Protein AF-A0A374AG15-F1 (afdb_monomer_lite)

Radius of gyration: 24.74 Å; chains: 1; bounding box: 44×33×75 Å

pLDDT: mean 86.71, std 10.74, range [46.72, 97.06]

Foldseek 3Di:
DDPVVCVVVVPPDPDDDDDDDPVR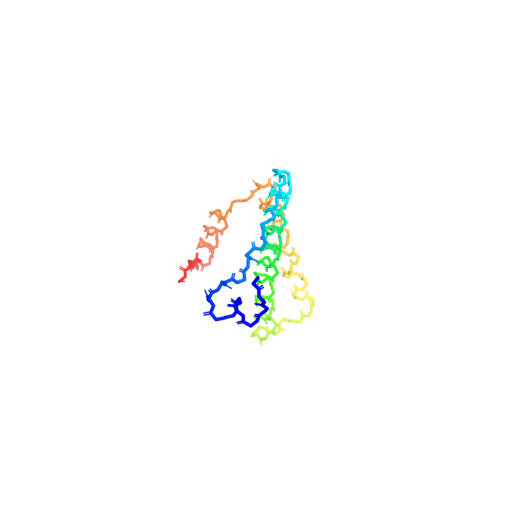VVVVVVVVVVVVVVVVVCCVLVVVLVCCCPVVVDDDVRSVVVSVVVVVVVVCVVVVVDDPVRVQVVCCVPPVDHDDDD

Sequence (102 aa):
MNRAERRKSGIKKKVPTYNMNTQQIKTLKEDVAKEAMERAFILMLGIPVMALHDQFGFGRKRIEKFADAVLELYDSFEKGYVSLEDLIQTIFEETGVKIEKK

Structure (mmCIF, N/CA/C/O backbone):
data_AF-A0A374AG15-F1
#
_entry.id   AF-A0A374AG15-F1
#
loop_
_atom_site.group_PDB
_atom_site.id
_atom_site.type_symbol
_atom_site.label_atom_id
_atom_site.label_alt_id
_atom_site.label_comp_id
_atom_site.label_asym_id
_atom_site.label_entity_id
_atom_site.label_seq_id
_atom_site.pdbx_PDB_ins_code
_atom_site.Cartn_x
_atom_site.Cartn_y
_atom_site.Cartn_z
_atom_site.occupancy
_atom_site.B_iso_or_equiv
_atom_site.auth_seq_id
_atom_site.auth_comp_id
_atom_site.auth_asym_id
_atom_site.auth_atom_id
_atom_site.pdbx_PDB_model_num
ATOM 1 N N . MET A 1 1 ? 19.461 -14.419 -54.930 1.00 56.28 1 MET A N 1
ATOM 2 C CA . MET A 1 1 ? 18.498 -15.356 -54.317 1.00 56.28 1 MET A CA 1
ATOM 3 C C . MET A 1 1 ? 17.138 -14.673 -54.205 1.00 56.28 1 MET A C 1
ATOM 5 O O . MET A 1 1 ? 17.026 -13.660 -53.518 1.00 56.28 1 MET A O 1
ATOM 9 N N . ASN A 1 2 ? 16.141 -15.169 -54.931 1.00 73.00 2 ASN A N 1
ATOM 10 C CA . ASN A 1 2 ? 14.804 -14.589 -55.051 1.00 73.00 2 ASN A CA 1
ATOM 11 C C . ASN A 1 2 ? 13.958 -14.844 -53.777 1.00 73.00 2 ASN A C 1
ATOM 13 O O . ASN A 1 2 ? 14.268 -15.732 -52.981 1.00 73.00 2 ASN A O 1
ATOM 17 N N . ARG A 1 3 ? 12.882 -14.076 -53.530 1.00 64.19 3 ARG A N 1
ATOM 18 C CA . ARG A 1 3 ? 12.088 -14.143 -52.270 1.00 64.19 3 ARG A CA 1
ATOM 19 C C . ARG A 1 3 ? 11.524 -15.544 -51.985 1.00 64.19 3 ARG A C 1
ATOM 21 O O . ARG A 1 3 ? 11.418 -15.936 -50.822 1.00 64.19 3 ARG A O 1
ATOM 28 N N . ALA A 1 4 ? 11.191 -16.287 -53.041 1.00 69.56 4 ALA A N 1
ATOM 29 C CA . ALA A 1 4 ? 10.735 -17.675 -52.974 1.00 69.56 4 ALA A CA 1
ATOM 30 C C . ALA A 1 4 ? 11.853 -18.641 -52.540 1.00 69.56 4 ALA A C 1
ATOM 32 O O . ALA A 1 4 ? 11.624 -19.506 -51.698 1.00 69.56 4 ALA A O 1
ATOM 33 N N . GLU A 1 5 ? 13.080 -18.437 -53.024 1.00 68.19 5 GLU A N 1
ATOM 34 C CA . GLU A 1 5 ? 14.258 -19.229 -52.646 1.00 68.19 5 GLU A CA 1
ATOM 35 C C . GLU A 1 5 ? 14.648 -18.981 -51.182 1.00 68.19 5 GLU A C 1
ATOM 37 O O . GLU A 1 5 ? 14.911 -19.926 -50.448 1.00 68.19 5 GLU A O 1
ATOM 42 N N . ARG A 1 6 ? 14.563 -17.730 -50.698 1.00 65.75 6 ARG A N 1
ATOM 43 C CA . ARG A 1 6 ? 14.830 -17.396 -49.282 1.00 65.75 6 ARG A CA 1
ATOM 44 C C . ARG A 1 6 ? 13.872 -18.079 -48.300 1.00 65.75 6 ARG A C 1
ATOM 46 O O . ARG A 1 6 ? 14.280 -18.397 -47.186 1.00 65.75 6 ARG A O 1
ATOM 53 N N . ARG A 1 7 ? 12.613 -18.298 -48.701 1.00 63.97 7 ARG A N 1
ATOM 54 C CA . ARG A 1 7 ? 11.622 -19.053 -47.911 1.00 63.97 7 ARG A CA 1
ATOM 55 C C . ARG A 1 7 ? 11.902 -20.559 -47.940 1.00 63.97 7 ARG A C 1
ATOM 57 O O . ARG A 1 7 ? 11.727 -21.209 -46.918 1.00 63.97 7 ARG A O 1
ATOM 64 N N . LYS A 1 8 ? 12.375 -21.090 -49.076 1.00 64.44 8 LYS A N 1
ATOM 65 C CA . LYS A 1 8 ? 12.731 -22.509 -49.257 1.00 64.44 8 LYS A CA 1
ATOM 66 C C . LYS A 1 8 ? 13.967 -22.914 -48.440 1.00 64.44 8 LYS A C 1
ATOM 68 O O . LYS A 1 8 ? 14.010 -24.021 -47.923 1.00 64.44 8 LYS A O 1
ATOM 73 N N . SER A 1 9 ? 14.923 -21.998 -48.260 1.00 63.41 9 SER A N 1
ATOM 74 C CA . SER A 1 9 ? 16.174 -22.229 -47.517 1.00 63.41 9 SER A CA 1
ATOM 75 C C . SER A 1 9 ? 16.068 -22.065 -45.991 1.00 63.41 9 SER A C 1
ATOM 77 O O . SER A 1 9 ? 17.092 -22.053 -45.313 1.00 63.41 9 SER A O 1
ATOM 79 N N . GLY A 1 10 ? 14.867 -21.872 -45.428 1.00 60.12 10 GLY A N 1
ATOM 80 C CA . GLY A 1 10 ? 14.675 -21.774 -43.972 1.00 60.12 10 GLY A CA 1
ATOM 81 C C . GLY A 1 10 ? 15.380 -20.587 -43.299 1.00 60.12 10 GLY A C 1
ATOM 82 O O . GLY A 1 10 ? 15.593 -20.612 -42.086 1.00 60.12 10 GLY A O 1
ATOM 83 N N . ILE A 1 11 ? 15.755 -19.546 -44.058 1.00 63.94 11 ILE A N 1
ATOM 84 C CA . ILE A 1 11 ? 16.477 -18.379 -43.534 1.00 63.94 11 ILE A CA 1
ATOM 85 C C . ILE A 1 11 ? 15.548 -17.637 -42.567 1.00 63.94 11 ILE A C 1
ATOM 87 O O . ILE A 1 11 ? 14.646 -16.900 -42.978 1.00 63.94 11 ILE A O 1
ATOM 91 N N . LYS A 1 12 ? 15.761 -17.859 -41.267 1.00 66.69 12 LYS A N 1
ATOM 92 C CA . LYS A 1 12 ? 15.049 -17.184 -40.177 1.00 66.69 12 LYS A CA 1
ATOM 93 C C . LYS A 1 12 ? 15.182 -15.664 -40.350 1.00 66.69 12 LYS A C 1
ATOM 95 O O . LYS A 1 12 ? 16.242 -15.171 -40.741 1.00 66.69 12 LYS A O 1
ATOM 100 N N . LYS A 1 13 ? 14.098 -14.916 -40.090 1.00 69.00 13 LYS A N 1
ATOM 101 C CA . LYS A 1 13 ? 14.104 -13.440 -40.121 1.00 69.00 13 LYS A CA 1
ATOM 102 C C . LYS A 1 13 ? 15.292 -12.933 -39.295 1.00 69.00 13 LYS A C 1
ATOM 104 O O . LYS A 1 13 ? 15.442 -13.329 -38.143 1.00 69.00 13 LYS A O 1
ATOM 109 N N . LYS A 1 14 ? 16.124 -12.073 -39.891 1.00 72.19 14 LYS A N 1
ATOM 110 C CA . LYS A 1 14 ? 17.262 -11.448 -39.206 1.00 72.19 14 LYS A CA 1
ATOM 111 C C . LYS A 1 14 ? 16.723 -10.680 -37.995 1.00 72.19 14 LYS A C 1
ATOM 113 O O . LYS A 1 14 ? 15.893 -9.791 -38.178 1.00 72.19 14 LYS A O 1
ATOM 118 N N . VAL A 1 15 ? 17.149 -11.053 -36.789 1.00 73.00 15 VAL A N 1
ATOM 119 C CA . VAL A 1 15 ? 16.798 -10.321 -35.565 1.00 73.00 15 VAL A CA 1
ATOM 120 C C . VAL A 1 15 ? 17.481 -8.952 -35.652 1.00 73.00 15 VAL A C 1
ATOM 122 O O . VAL A 1 15 ? 18.692 -8.918 -35.885 1.00 73.00 15 VAL A O 1
ATOM 125 N N . PRO A 1 16 ? 16.747 -7.831 -35.553 1.00 79.56 16 PRO A N 1
ATOM 126 C CA . PRO A 1 16 ? 17.365 -6.514 -35.536 1.00 79.56 16 PRO A CA 1
ATOM 127 C C . PRO A 1 16 ? 18.291 -6.395 -34.320 1.00 79.56 16 PRO A C 1
ATOM 129 O O . PRO A 1 16 ? 17.86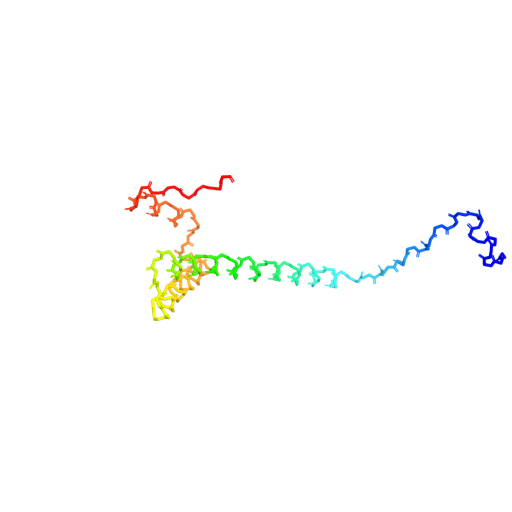9 -6.636 -33.191 1.00 79.56 16 PRO A O 1
ATOM 132 N N . THR A 1 17 ? 19.558 -6.059 -34.554 1.00 83.06 17 THR A N 1
ATOM 133 C CA . THR A 1 17 ? 20.518 -5.763 -33.485 1.00 83.06 17 THR A CA 1
ATOM 134 C C . THR A 1 17 ? 20.470 -4.267 -33.208 1.00 83.06 17 THR A C 1
ATOM 136 O O . THR A 1 17 ? 20.716 -3.471 -34.113 1.00 83.06 17 THR A O 1
ATOM 139 N N . TYR A 1 18 ? 20.143 -3.893 -31.973 1.00 82.00 18 TYR A N 1
ATOM 140 C CA . TYR A 1 18 ? 20.126 -2.503 -31.527 1.00 82.00 18 TYR A CA 1
ATOM 141 C C . TYR A 1 18 ? 21.371 -2.230 -30.686 1.00 82.00 18 TYR A C 1
ATOM 143 O O . TYR A 1 18 ? 21.654 -2.966 -29.743 1.00 82.00 18 TYR A O 1
ATOM 151 N N . ASN A 1 19 ? 22.104 -1.172 -31.027 1.00 86.62 19 ASN A N 1
ATOM 152 C CA . ASN A 1 19 ? 23.229 -0.694 -30.231 1.00 86.62 19 ASN A CA 1
ATOM 153 C C . ASN A 1 19 ? 22.710 0.390 -29.285 1.00 86.62 19 ASN A C 1
ATOM 155 O O . ASN A 1 19 ? 22.165 1.391 -29.747 1.00 86.62 19 ASN A O 1
ATOM 159 N N . MET A 1 20 ? 22.876 0.188 -27.981 1.00 84.81 20 MET A N 1
ATOM 160 C CA . MET A 1 20 ? 22.513 1.165 -26.952 1.00 84.81 20 MET A CA 1
ATOM 161 C C . MET A 1 20 ? 23.773 1.607 -26.217 1.00 84.81 20 MET A C 1
ATOM 163 O O . MET A 1 20 ? 24.672 0.798 -25.978 1.00 84.81 20 MET A O 1
ATOM 167 N N . ASN A 1 21 ? 23.847 2.888 -25.864 1.00 90.81 21 ASN A N 1
ATOM 168 C CA . ASN A 1 21 ? 24.922 3.379 -25.011 1.00 90.81 21 ASN A CA 1
ATOM 169 C C . ASN A 1 21 ? 24.657 2.991 -23.539 1.00 90.81 21 ASN A C 1
ATOM 171 O O . ASN A 1 21 ? 23.547 2.621 -23.152 1.00 90.81 21 ASN A O 1
ATOM 175 N N . THR A 1 22 ? 25.684 3.061 -22.693 1.00 89.62 22 THR A N 1
ATOM 176 C CA . THR A 1 22 ? 25.580 2.664 -21.278 1.00 89.62 22 THR A CA 1
ATOM 177 C C . THR A 1 22 ? 24.579 3.511 -20.489 1.00 89.62 22 THR A C 1
ATOM 179 O O . THR A 1 22 ? 23.909 2.984 -19.603 1.00 89.62 22 THR A O 1
ATOM 182 N N . GLN A 1 23 ? 24.431 4.795 -20.830 1.00 90.38 23 GLN A N 1
ATOM 183 C CA . GLN A 1 23 ? 23.455 5.692 -20.206 1.00 90.38 23 GLN A CA 1
ATOM 184 C C . GLN A 1 23 ? 22.016 5.254 -20.503 1.00 90.38 23 GLN A C 1
ATOM 186 O O . GLN A 1 23 ? 21.231 5.133 -19.575 1.00 90.38 23 GLN A O 1
ATOM 191 N N . GLN A 1 24 ? 21.701 4.917 -21.754 1.00 88.25 24 GLN A N 1
ATOM 192 C CA . GLN A 1 24 ? 20.394 4.414 -22.186 1.00 88.25 24 GLN A CA 1
ATOM 193 C C . GLN A 1 24 ? 20.039 3.092 -21.503 1.00 88.25 24 GLN A C 1
ATOM 195 O O . GLN A 1 24 ? 18.886 2.864 -21.157 1.00 88.25 24 GLN A O 1
ATOM 200 N N . ILE A 1 25 ? 21.025 2.215 -21.286 1.00 88.75 25 ILE A N 1
ATOM 201 C CA . ILE A 1 25 ? 20.813 0.968 -20.538 1.00 88.75 25 ILE A CA 1
ATOM 202 C C . ILE A 1 25 ? 20.492 1.271 -19.070 1.00 88.75 25 ILE A C 1
ATOM 204 O O . ILE A 1 25 ? 19.652 0.597 -18.477 1.00 88.75 25 ILE A O 1
ATOM 208 N N . LYS A 1 26 ? 21.161 2.263 -18.474 1.00 90.88 26 LYS A N 1
ATOM 209 C CA . LYS A 1 26 ? 20.928 2.661 -17.084 1.00 90.88 26 LYS A CA 1
ATOM 210 C C . LYS A 1 26 ? 19.548 3.298 -16.910 1.00 90.88 26 LYS A C 1
ATOM 212 O O . LYS A 1 26 ? 18.795 2.823 -16.069 1.00 90.88 26 LYS A O 1
ATOM 217 N N . THR A 1 27 ? 19.195 4.275 -17.745 1.00 90.81 27 THR A N 1
ATOM 218 C CA . THR A 1 27 ? 17.879 4.928 -17.695 1.00 90.81 27 THR A CA 1
ATOM 219 C C . THR A 1 27 ? 16.762 3.920 -17.923 1.00 90.81 27 THR A C 1
ATOM 221 O O . THR A 1 27 ? 15.823 3.877 -17.147 1.00 90.81 27 THR A O 1
ATOM 224 N N . LEU A 1 28 ? 16.912 3.010 -18.895 1.00 89.88 28 LEU A N 1
ATOM 225 C CA . LEU A 1 28 ? 15.923 1.959 -19.138 1.00 89.88 28 LEU A CA 1
ATOM 226 C C . LEU A 1 28 ? 15.691 1.081 -17.897 1.00 89.88 28 LEU A C 1
ATOM 228 O O . LEU A 1 28 ? 14.559 0.706 -17.610 1.00 89.88 28 LEU A O 1
ATOM 232 N N . LYS A 1 29 ? 16.752 0.736 -17.157 1.00 90.19 29 LYS A N 1
ATOM 233 C CA . LYS A 1 29 ? 16.627 -0.045 -15.918 1.00 90.19 29 LYS A CA 1
ATOM 234 C C . LYS A 1 29 ? 15.939 0.745 -14.809 1.00 90.19 29 LYS A C 1
ATOM 236 O O . LYS A 1 29 ? 15.108 0.177 -14.107 1.00 90.19 29 LYS A O 1
ATOM 241 N N . GLU A 1 30 ? 16.297 2.014 -14.650 1.00 91.19 30 GLU A N 1
ATOM 242 C CA . GLU A 1 30 ? 15.710 2.906 -13.645 1.00 91.19 30 GLU A CA 1
ATOM 243 C C . GLU A 1 30 ? 14.224 3.155 -13.924 1.00 91.19 30 GLU A C 1
ATOM 245 O O . GLU A 1 30 ? 13.411 3.021 -13.014 1.00 91.19 30 GLU A O 1
ATOM 250 N N . ASP A 1 31 ? 13.856 3.406 -15.180 1.00 89.38 31 ASP A N 1
ATOM 251 C CA . ASP A 1 31 ? 12.472 3.634 -15.603 1.00 89.38 31 ASP A CA 1
ATOM 252 C C . ASP A 1 31 ? 11.602 2.396 -15.359 1.00 89.38 31 ASP A C 1
ATOM 254 O O . ASP A 1 31 ? 10.534 2.493 -14.756 1.00 89.38 31 ASP A O 1
ATOM 258 N N . VAL A 1 32 ? 12.082 1.211 -15.759 1.00 89.88 32 VAL A N 1
ATOM 259 C CA . VAL A 1 32 ? 11.362 -0.053 -15.530 1.00 89.88 32 VAL A CA 1
ATOM 260 C C . VAL A 1 32 ? 11.211 -0.339 -14.037 1.00 89.88 32 VAL A C 1
ATOM 262 O O . VAL A 1 32 ? 10.146 -0.774 -13.598 1.00 89.88 32 VAL A O 1
ATOM 265 N N . ALA A 1 33 ? 12.258 -0.097 -13.242 1.00 89.62 33 ALA A N 1
ATOM 266 C CA . ALA A 1 33 ? 12.189 -0.270 -11.795 1.00 89.62 33 ALA A CA 1
ATOM 267 C C . ALA A 1 33 ? 11.178 0.698 -11.169 1.00 89.62 33 ALA A C 1
ATOM 269 O O . ALA A 1 33 ? 10.358 0.279 -10.355 1.00 89.62 33 ALA A O 1
ATOM 270 N N . LYS A 1 34 ? 11.190 1.968 -11.582 1.00 85.56 34 LYS A N 1
ATOM 271 C CA . LYS A 1 34 ? 10.265 2.990 -11.093 1.00 85.56 34 LYS A CA 1
ATOM 272 C C . LYS A 1 34 ? 8.814 2.655 -11.428 1.00 85.56 34 LYS A C 1
ATOM 274 O O . LYS A 1 34 ? 7.977 2.662 -10.533 1.00 85.56 34 LYS A O 1
ATOM 279 N N . GLU A 1 35 ? 8.528 2.273 -12.671 1.00 88.25 35 GLU A N 1
ATOM 280 C CA . GLU A 1 35 ? 7.182 1.870 -13.095 1.00 88.25 35 GLU A CA 1
ATOM 281 C C . GLU A 1 35 ? 6.687 0.638 -12.318 1.00 88.25 35 GLU A C 1
ATOM 283 O O . GLU A 1 35 ? 5.523 0.562 -11.917 1.00 88.25 35 GLU A O 1
ATOM 288 N N . ALA A 1 36 ? 7.571 -0.333 -12.066 1.00 90.12 36 ALA A N 1
ATOM 289 C CA . ALA A 1 36 ? 7.240 -1.505 -11.262 1.00 90.12 36 ALA A CA 1
ATOM 290 C C . ALA A 1 36 ? 6.948 -1.139 -9.797 1.00 90.12 36 ALA A C 1
ATOM 292 O O . ALA A 1 36 ? 5.983 -1.654 -9.230 1.00 90.12 36 ALA A O 1
ATOM 293 N N . MET A 1 37 ? 7.741 -0.242 -9.202 1.00 86.69 37 MET A N 1
ATOM 294 C CA . MET A 1 37 ? 7.529 0.245 -7.834 1.00 86.69 37 MET A CA 1
ATOM 295 C C . MET A 1 37 ? 6.219 1.024 -7.708 1.00 86.69 37 MET A C 1
ATOM 297 O O . MET A 1 37 ? 5.431 0.732 -6.812 1.00 86.69 37 MET A O 1
ATOM 301 N N . GLU A 1 38 ? 5.934 1.941 -8.636 1.00 85.50 38 GLU A N 1
ATOM 302 C CA . GLU A 1 38 ? 4.674 2.694 -8.666 1.00 85.50 38 GLU A CA 1
ATOM 303 C C . GLU A 1 38 ? 3.468 1.751 -8.757 1.00 85.50 38 GLU A C 1
ATOM 305 O O . GLU A 1 38 ? 2.522 1.863 -7.976 1.00 85.50 38 GLU A O 1
ATOM 310 N N . ARG A 1 39 ? 3.513 0.752 -9.650 1.00 88.44 39 ARG A N 1
ATOM 311 C CA . ARG A 1 39 ? 2.451 -0.262 -9.745 1.00 88.44 39 ARG A CA 1
ATOM 312 C C . ARG A 1 39 ? 2.295 -1.066 -8.459 1.00 88.44 39 ARG A C 1
ATOM 314 O O . ARG A 1 39 ? 1.166 -1.291 -8.028 1.00 88.44 39 ARG A O 1
ATOM 321 N N . ALA A 1 40 ? 3.397 -1.510 -7.858 1.00 90.00 40 ALA A N 1
ATOM 322 C CA . ALA A 1 40 ? 3.362 -2.267 -6.611 1.00 90.00 40 ALA A CA 1
ATOM 323 C C . ALA A 1 40 ? 2.746 -1.443 -5.471 1.00 90.00 40 ALA A C 1
ATOM 325 O O . ALA A 1 40 ? 1.908 -1.959 -4.734 1.00 90.00 40 ALA A O 1
ATOM 326 N N . PHE A 1 41 ? 3.095 -0.158 -5.380 1.00 86.75 41 PHE A N 1
ATOM 327 C CA . PHE A 1 41 ? 2.554 0.763 -4.387 1.00 86.75 41 PHE A CA 1
ATOM 328 C C . PHE A 1 41 ? 1.040 0.962 -4.552 1.00 86.75 41 PHE A C 1
ATOM 330 O O . PHE A 1 41 ? 0.278 0.797 -3.599 1.00 86.75 41 PHE A O 1
ATOM 337 N N . ILE A 1 42 ? 0.579 1.217 -5.783 1.00 88.75 42 ILE A N 1
ATOM 338 C CA . ILE A 1 42 ? -0.854 1.364 -6.081 1.00 88.75 42 ILE A CA 1
ATOM 339 C C . ILE A 1 42 ? -1.621 0.081 -5.744 1.00 88.75 42 ILE A C 1
ATOM 341 O O . ILE A 1 42 ? -2.719 0.156 -5.200 1.00 88.75 42 ILE A O 1
ATOM 345 N N . LEU A 1 43 ? -1.064 -1.100 -6.031 1.00 90.81 43 LEU A N 1
ATOM 346 C CA . LEU A 1 43 ? -1.700 -2.375 -5.686 1.00 90.81 43 LEU A CA 1
ATOM 347 C C . LEU A 1 43 ? -1.767 -2.595 -4.169 1.00 90.81 43 LEU A C 1
ATOM 349 O O . LEU A 1 43 ? -2.818 -2.991 -3.661 1.00 90.81 43 LEU A O 1
ATOM 353 N N . MET A 1 44 ? -0.677 -2.306 -3.452 1.00 89.00 44 MET A N 1
ATOM 354 C CA . MET A 1 44 ? -0.596 -2.419 -1.990 1.00 89.00 44 MET A CA 1
ATOM 355 C C . MET A 1 44 ? -1.597 -1.511 -1.276 1.00 89.00 44 MET A C 1
ATOM 357 O O . MET A 1 44 ? -2.092 -1.892 -0.222 1.00 89.00 44 MET A O 1
ATOM 361 N N . LEU A 1 45 ? -1.934 -0.350 -1.844 1.00 91.44 45 LEU A N 1
ATOM 362 C CA . LEU A 1 45 ? -2.901 0.579 -1.254 1.00 91.44 45 LEU A CA 1
ATOM 363 C C . LEU A 1 45 ? -4.330 0.335 -1.769 1.00 91.44 45 LEU A C 1
ATOM 365 O O . LEU A 1 45 ? -5.290 0.349 -1.001 1.00 91.44 45 LEU A O 1
ATOM 369 N N . GLY A 1 46 ? -4.482 0.037 -3.060 1.00 92.50 46 GLY A N 1
ATOM 370 C CA . GLY A 1 46 ? -5.775 -0.155 -3.715 1.00 92.50 46 GLY A CA 1
ATOM 371 C C . GLY A 1 46 ? -6.524 -1.406 -3.257 1.00 92.50 46 GLY A C 1
ATOM 372 O O . GLY A 1 46 ? -7.734 -1.340 -3.044 1.00 92.50 46 GLY A O 1
ATOM 373 N N . ILE A 1 47 ? -5.826 -2.534 -3.061 1.00 93.94 47 ILE A N 1
ATOM 374 C CA . ILE A 1 47 ? -6.466 -3.788 -2.627 1.00 93.94 47 ILE A CA 1
ATOM 375 C C . ILE A 1 47 ? -7.067 -3.642 -1.215 1.00 93.94 47 ILE A C 1
ATOM 377 O O . ILE A 1 47 ? -8.258 -3.928 -1.058 1.00 93.94 47 ILE A O 1
ATOM 381 N N . PRO A 1 48 ? -6.328 -3.156 -0.193 1.00 92.56 48 PRO A N 1
ATOM 382 C CA . PRO A 1 48 ? -6.903 -2.924 1.129 1.00 92.56 48 PRO A CA 1
ATOM 383 C C . PRO A 1 48 ? -8.004 -1.867 1.129 1.00 92.56 48 PRO A C 1
ATOM 385 O O . PRO A 1 48 ? -9.014 -2.072 1.792 1.00 92.56 48 PRO A O 1
ATOM 388 N N . VAL A 1 49 ? -7.869 -0.773 0.367 1.00 94.94 49 VAL A N 1
ATOM 389 C CA . VAL A 1 49 ? -8.931 0.245 0.260 1.00 94.94 49 VAL A CA 1
ATOM 390 C C . VAL A 1 49 ? -10.230 -0.361 -0.271 1.00 94.94 49 VAL A C 1
ATOM 392 O O . VAL A 1 49 ? -11.296 -0.099 0.290 1.00 94.94 49 VAL A O 1
ATOM 395 N N . MET A 1 50 ? -10.153 -1.209 -1.301 1.00 94.50 50 MET A N 1
ATOM 396 C CA . MET A 1 50 ? -11.330 -1.904 -1.823 1.00 94.50 50 MET A CA 1
ATOM 397 C C . MET A 1 50 ? -11.924 -2.859 -0.781 1.00 94.50 50 MET A C 1
ATOM 399 O O . MET A 1 50 ? -13.133 -2.866 -0.566 1.00 94.50 50 MET A O 1
ATOM 403 N N . ALA A 1 51 ? -11.081 -3.618 -0.073 1.00 96.25 51 ALA A N 1
ATOM 404 C CA . ALA A 1 51 ? -11.540 -4.499 0.998 1.00 96.25 51 ALA A CA 1
ATOM 405 C C . ALA A 1 51 ? -12.226 -3.719 2.137 1.00 96.25 51 ALA A C 1
ATOM 407 O O . ALA A 1 51 ? -13.280 -4.137 2.613 1.00 96.25 51 ALA A O 1
ATOM 408 N N . LEU A 1 52 ? -11.679 -2.567 2.541 1.00 96.25 52 LEU A N 1
ATOM 409 C CA . LEU A 1 5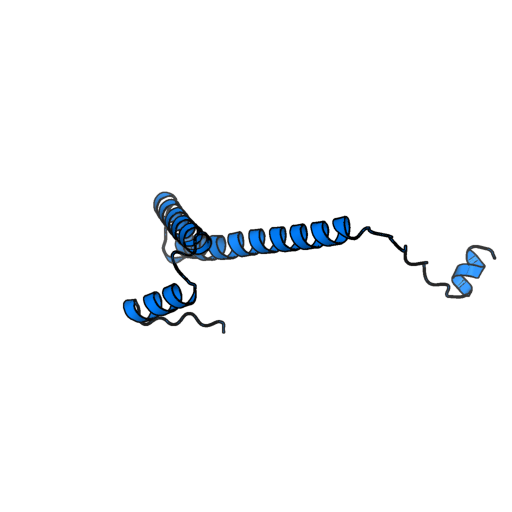2 ? -12.273 -1.670 3.539 1.00 96.25 52 LEU A CA 1
ATOM 410 C C . LEU A 1 52 ? -13.632 -1.125 3.085 1.00 96.25 52 LEU A C 1
ATOM 412 O O . LEU A 1 52 ? -14.566 -1.054 3.887 1.00 96.25 52 LEU A O 1
ATOM 416 N N . HIS A 1 53 ? -13.762 -0.763 1.810 1.00 96.06 53 HIS A N 1
ATOM 417 C CA . HIS A 1 53 ? -15.033 -0.324 1.245 1.00 96.06 53 HIS A CA 1
ATOM 418 C C . HIS A 1 53 ? -16.078 -1.450 1.270 1.00 96.06 53 HIS A C 1
ATOM 420 O O . HIS A 1 53 ? -17.149 -1.277 1.851 1.00 96.06 53 HIS A O 1
ATOM 426 N N . ASP A 1 54 ? -15.751 -2.609 0.698 1.00 96.19 54 ASP A N 1
ATOM 427 C CA . ASP A 1 54 ? -16.727 -3.671 0.436 1.00 96.19 54 ASP A CA 1
ATOM 428 C C . ASP A 1 54 ? -17.063 -4.506 1.673 1.00 96.19 54 ASP A C 1
ATOM 430 O O . ASP A 1 54 ? -18.226 -4.828 1.905 1.00 96.19 54 ASP A O 1
ATOM 434 N N . GLN A 1 55 ? -16.056 -4.867 2.473 1.00 96.06 55 GLN A N 1
ATOM 435 C CA . GLN A 1 55 ? -16.234 -5.766 3.621 1.00 96.06 55 GLN A CA 1
ATOM 436 C C . GLN A 1 55 ? -16.561 -5.007 4.906 1.00 96.06 55 GLN A C 1
ATOM 438 O O . GLN A 1 55 ? -17.278 -5.518 5.763 1.00 96.06 55 GLN A O 1
ATOM 443 N N . PHE A 1 56 ? -16.047 -3.783 5.047 1.00 94.25 56 PHE A N 1
ATOM 444 C CA . PHE A 1 56 ? -16.187 -2.994 6.274 1.00 94.25 56 PHE A CA 1
ATOM 445 C C . PHE A 1 56 ? -17.099 -1.769 6.102 1.00 94.25 56 PHE A C 1
ATOM 447 O O . PHE A 1 56 ? -17.353 -1.048 7.072 1.00 94.25 56 PHE A O 1
ATOM 454 N N . GLY A 1 57 ? -17.618 -1.525 4.892 1.00 95.25 57 GLY A N 1
ATOM 455 C CA . GLY A 1 57 ? -18.557 -0.438 4.608 1.00 95.25 57 GLY A CA 1
ATOM 456 C C . GLY A 1 57 ? -17.936 0.953 4.741 1.00 95.25 57 GLY A C 1
ATOM 457 O O . GLY A 1 57 ? -18.625 1.916 5.097 1.00 95.25 57 GLY A O 1
ATOM 458 N N . PHE A 1 58 ? -16.621 1.082 4.548 1.00 97.06 58 PHE A N 1
ATOM 459 C CA . PHE A 1 58 ? -15.950 2.369 4.693 1.00 97.06 58 PHE A CA 1
ATOM 460 C C . PHE A 1 58 ? -16.337 3.288 3.535 1.00 97.06 58 PHE A C 1
ATOM 462 O O . PHE A 1 58 ? -16.005 3.046 2.383 1.00 97.06 58 PHE A O 1
ATOM 469 N N . GLY A 1 59 ? -17.017 4.390 3.852 1.00 94.94 59 GLY A N 1
ATOM 470 C CA . GLY A 1 59 ? -17.269 5.458 2.889 1.00 94.94 59 GLY A CA 1
ATOM 471 C C . GLY A 1 59 ? -16.041 6.344 2.661 1.00 94.94 59 GLY A C 1
ATOM 472 O O . GLY A 1 59 ? -15.061 6.295 3.408 1.00 94.94 59 GLY A O 1
ATOM 473 N N . ARG A 1 60 ? -16.151 7.245 1.678 1.00 95.25 60 ARG A N 1
ATOM 474 C CA . ARG A 1 60 ? -15.094 8.169 1.229 1.00 95.25 60 ARG A CA 1
ATOM 475 C C . ARG A 1 60 ? -14.227 8.754 2.351 1.00 95.25 60 ARG A C 1
ATOM 477 O O . ARG A 1 60 ? -13.021 8.572 2.330 1.00 95.25 60 ARG A O 1
ATOM 484 N N . LYS A 1 61 ? -14.829 9.393 3.363 1.00 96.88 61 LYS A N 1
ATOM 485 C CA . LYS A 1 61 ? -14.077 10.056 4.449 1.00 96.88 61 LYS A CA 1
ATOM 486 C C . LYS A 1 61 ? -13.184 9.104 5.254 1.00 96.88 61 LYS A C 1
ATOM 488 O O . LYS A 1 61 ? -12.163 9.532 5.774 1.00 96.88 61 LYS A O 1
ATOM 493 N N . ARG A 1 62 ? -13.595 7.844 5.437 1.00 96.56 62 ARG A N 1
ATOM 494 C CA . ARG A 1 62 ? -12.792 6.854 6.178 1.00 96.56 62 ARG A CA 1
ATOM 495 C C . ARG A 1 62 ? -11.677 6.294 5.301 1.00 96.56 62 ARG A C 1
ATOM 497 O O . ARG A 1 62 ? -10.585 6.078 5.806 1.00 96.56 62 ARG A O 1
ATOM 504 N N . ILE A 1 63 ? -11.951 6.115 4.009 1.00 96.38 63 ILE A N 1
ATOM 505 C CA . ILE A 1 63 ? -10.949 5.713 3.017 1.00 96.38 63 ILE A CA 1
ATOM 506 C C . ILE A 1 63 ? -9.868 6.785 2.869 1.00 96.38 63 ILE A C 1
ATOM 508 O O . ILE A 1 63 ? -8.697 6.442 2.925 1.00 96.38 63 ILE A O 1
ATOM 512 N N . GLU A 1 64 ? -10.247 8.061 2.737 1.00 95.12 64 GLU A N 1
ATOM 513 C CA . GLU A 1 64 ? -9.297 9.183 2.650 1.00 95.12 64 GLU A CA 1
ATOM 514 C C . GLU A 1 64 ? -8.367 9.187 3.870 1.00 95.12 64 GLU A C 1
ATOM 516 O O . GLU A 1 64 ? -7.157 9.102 3.713 1.00 95.12 64 GLU A O 1
ATOM 521 N N . LYS A 1 65 ? -8.925 9.112 5.087 1.00 96.19 65 LYS A N 1
ATOM 522 C CA . LYS A 1 65 ? -8.119 9.024 6.317 1.00 96.19 65 LYS A CA 1
ATOM 523 C C . LYS A 1 65 ? -7.180 7.818 6.358 1.00 96.19 65 LYS A C 1
ATOM 525 O O . LYS A 1 65 ? -6.073 7.934 6.868 1.00 96.19 65 LYS A O 1
ATOM 530 N N . PHE A 1 66 ? -7.631 6.657 5.884 1.00 94.75 66 PHE A N 1
ATOM 531 C CA . PHE A 1 66 ? -6.790 5.464 5.826 1.00 94.75 66 PHE A CA 1
ATOM 532 C C . PHE A 1 66 ? -5.641 5.644 4.828 1.00 94.75 66 PHE A C 1
ATOM 534 O O . PHE A 1 66 ? -4.498 5.351 5.161 1.00 94.75 66 PHE A O 1
ATOM 541 N N . ALA A 1 67 ? -5.933 6.147 3.627 1.00 92.44 67 ALA A N 1
ATOM 542 C CA . ALA A 1 67 ? -4.928 6.389 2.599 1.00 92.44 67 ALA A CA 1
ATOM 543 C C . ALA A 1 67 ? -3.881 7.412 3.062 1.00 92.44 67 ALA A C 1
ATOM 545 O O . ALA A 1 67 ? -2.689 7.157 2.906 1.00 92.44 67 ALA A O 1
ATOM 546 N N . ASP A 1 68 ? -4.315 8.508 3.691 1.00 94.62 68 ASP A N 1
ATOM 547 C CA . ASP A 1 68 ? -3.421 9.530 4.244 1.00 94.62 68 ASP A CA 1
ATOM 548 C C . ASP A 1 68 ? -2.497 8.936 5.320 1.00 94.62 68 ASP A C 1
ATOM 550 O O . ASP A 1 68 ? -1.284 9.119 5.256 1.00 94.62 68 ASP A O 1
ATOM 554 N N . ALA A 1 69 ? -3.034 8.134 6.248 1.00 94.44 69 ALA A N 1
ATOM 555 C CA . ALA A 1 69 ? -2.232 7.484 7.288 1.00 94.44 69 ALA A CA 1
ATOM 556 C C . ALA A 1 69 ? -1.189 6.504 6.715 1.00 94.44 69 ALA A C 1
ATOM 558 O O . ALA A 1 69 ? -0.060 6.436 7.201 1.00 94.44 69 ALA A O 1
ATOM 559 N N . VAL A 1 70 ? -1.542 5.750 5.667 1.00 92.81 70 VAL A N 1
ATOM 560 C CA . VAL A 1 70 ? -0.591 4.861 4.978 1.00 92.81 70 VAL A CA 1
ATOM 561 C C . VAL A 1 70 ? 0.505 5.669 4.278 1.00 92.81 70 VAL A C 1
ATOM 563 O O . VAL A 1 70 ? 1.671 5.282 4.337 1.00 92.81 70 VAL A O 1
ATOM 566 N N . LEU A 1 71 ? 0.157 6.791 3.641 1.00 91.50 71 LEU A N 1
ATOM 567 C CA . LEU A 1 71 ? 1.120 7.670 2.971 1.00 91.50 71 LEU A CA 1
ATOM 568 C C . LEU A 1 71 ? 2.092 8.324 3.961 1.00 91.50 71 LEU A C 1
ATOM 570 O O . LEU A 1 71 ? 3.287 8.371 3.684 1.00 91.50 71 LEU A O 1
ATOM 574 N N . GLU A 1 72 ? 1.615 8.771 5.123 1.00 93.12 72 GLU A N 1
ATOM 575 C CA . GLU A 1 72 ? 2.466 9.327 6.187 1.00 93.12 72 GLU A CA 1
ATOM 576 C C . GLU A 1 72 ? 3.443 8.287 6.762 1.00 93.12 72 GLU A C 1
ATOM 578 O O . GLU A 1 72 ? 4.620 8.585 6.995 1.00 93.12 72 GLU A O 1
ATOM 583 N N . LEU A 1 73 ? 2.985 7.045 6.958 1.00 91.81 73 LEU A N 1
ATOM 584 C CA . LEU A 1 73 ? 3.854 5.942 7.381 1.00 91.81 73 LEU A CA 1
ATOM 585 C C . LEU A 1 73 ? 4.905 5.613 6.319 1.00 91.81 73 LEU A C 1
ATOM 587 O O . LEU A 1 73 ? 6.067 5.383 6.652 1.00 91.81 73 LEU A O 1
ATOM 591 N N . TYR A 1 74 ? 4.516 5.623 5.045 1.00 90.00 74 TYR A N 1
ATOM 592 C CA . TYR A 1 74 ? 5.438 5.381 3.942 1.00 90.00 74 TYR A CA 1
ATOM 593 C C . TYR A 1 74 ? 6.498 6.489 3.820 1.00 90.00 74 TYR A C 1
ATOM 595 O O . TYR A 1 74 ? 7.680 6.186 3.695 1.00 90.00 74 TYR A O 1
ATOM 603 N N . ASP A 1 75 ? 6.115 7.761 3.955 1.00 90.69 75 ASP A N 1
ATOM 604 C CA . ASP A 1 75 ? 7.055 8.892 4.003 1.00 90.69 75 ASP A CA 1
ATOM 605 C C . ASP A 1 75 ? 8.024 8.783 5.197 1.00 90.69 75 ASP A C 1
ATOM 607 O O . ASP A 1 75 ? 9.222 9.041 5.073 1.00 90.69 75 ASP A O 1
ATOM 611 N N . SER A 1 76 ? 7.541 8.313 6.351 1.00 91.50 76 SER A N 1
ATOM 612 C CA . SER A 1 76 ? 8.395 8.038 7.517 1.00 91.50 76 SER A CA 1
ATOM 613 C C . SER A 1 76 ? 9.391 6.903 7.257 1.00 91.50 76 SER A C 1
ATOM 615 O O . SER A 1 76 ? 10.542 6.985 7.694 1.00 91.50 76 SER A O 1
ATOM 617 N N . PHE A 1 77 ? 8.973 5.866 6.527 1.00 90.31 77 PHE A N 1
ATOM 618 C CA . PHE A 1 77 ? 9.849 4.783 6.084 1.00 90.31 77 PHE A CA 1
ATOM 619 C C . PHE A 1 77 ? 10.908 5.283 5.089 1.00 90.31 77 PHE A C 1
ATOM 621 O O . PHE A 1 77 ? 12.092 5.007 5.275 1.00 90.31 77 PHE A O 1
ATOM 628 N N . GLU A 1 78 ? 10.529 6.080 4.083 1.00 88.62 78 GLU A N 1
ATOM 629 C CA . GLU A 1 78 ? 11.478 6.660 3.116 1.00 88.62 78 GLU A CA 1
ATOM 630 C C . GLU A 1 78 ? 12.508 7.584 3.783 1.00 88.62 78 GLU A C 1
ATOM 632 O O . GLU A 1 78 ? 13.678 7.601 3.395 1.00 88.62 78 GLU A O 1
ATOM 637 N N . LYS A 1 79 ? 12.101 8.317 4.826 1.00 92.19 79 LYS A N 1
ATOM 638 C CA . LYS A 1 79 ? 12.995 9.144 5.653 1.00 92.19 79 LYS A CA 1
ATOM 639 C C . LYS A 1 79 ? 13.877 8.333 6.608 1.00 92.19 79 LYS A C 1
ATOM 641 O O . LYS A 1 79 ? 14.764 8.909 7.239 1.00 92.19 79 LYS A O 1
ATOM 646 N N . GLY A 1 80 ? 13.654 7.023 6.716 1.00 90.94 80 GLY A N 1
ATOM 647 C CA . GLY A 1 80 ? 14.399 6.122 7.593 1.00 90.94 80 GLY A CA 1
ATOM 648 C C . GLY A 1 80 ? 14.061 6.276 9.077 1.00 90.94 80 GLY A C 1
ATOM 649 O O . GLY A 1 80 ? 14.870 5.900 9.920 1.00 90.94 80 GLY A O 1
ATOM 650 N N . TYR A 1 81 ? 12.900 6.849 9.414 1.00 91.50 81 TYR A N 1
ATOM 651 C CA . TYR A 1 81 ? 12.443 6.968 10.805 1.00 91.50 81 TYR A CA 1
ATOM 652 C C . TYR A 1 81 ? 11.893 5.658 11.364 1.00 91.50 81 TYR A C 1
ATOM 654 O O . TYR A 1 81 ? 11.895 5.465 12.577 1.00 91.50 81 TYR A O 1
ATOM 662 N N . VAL A 1 82 ? 11.421 4.776 10.484 1.00 90.19 82 VAL A N 1
ATOM 663 C CA . VAL A 1 82 ? 10.906 3.445 10.814 1.00 90.19 82 VAL A CA 1
ATOM 664 C C . VAL A 1 82 ? 11.460 2.431 9.819 1.00 90.19 82 VAL A C 1
ATOM 666 O O . VAL A 1 82 ? 11.612 2.747 8.637 1.00 90.19 82 VAL A O 1
ATOM 669 N N . SER A 1 83 ? 11.760 1.218 10.281 1.00 91.06 83 SER A N 1
ATOM 670 C CA . SER A 1 83 ? 12.112 0.087 9.414 1.00 91.06 83 SER A CA 1
ATOM 671 C C . SER A 1 83 ? 10.918 -0.849 9.188 1.00 91.06 83 SER A C 1
ATOM 673 O O . SER A 1 83 ? 9.906 -0.779 9.888 1.00 91.06 83 SER A O 1
ATOM 675 N N . LEU A 1 84 ? 11.017 -1.740 8.195 1.00 88.19 84 LEU A N 1
ATOM 676 C CA . LEU A 1 84 ? 9.986 -2.761 7.970 1.00 88.19 84 LEU A CA 1
ATOM 677 C C . LEU A 1 84 ? 9.927 -3.751 9.135 1.00 88.19 84 LEU A C 1
ATOM 679 O O . LEU A 1 84 ? 8.840 -4.190 9.508 1.00 88.19 84 LEU A O 1
ATOM 683 N N . GLU A 1 85 ? 11.081 -4.089 9.709 1.00 89.81 85 GLU A N 1
ATOM 684 C CA . GLU A 1 85 ? 11.180 -4.950 10.880 1.00 89.81 85 GLU A CA 1
ATOM 685 C C . GLU A 1 85 ? 10.455 -4.335 12.079 1.00 89.81 85 GLU A C 1
ATOM 687 O O . GLU A 1 85 ? 9.665 -5.033 12.716 1.00 89.81 85 GLU A O 1
ATOM 692 N N . ASP A 1 86 ? 10.651 -3.035 12.328 1.00 90.75 86 ASP A N 1
ATOM 693 C CA . ASP A 1 86 ? 9.966 -2.321 13.411 1.00 90.75 86 ASP A CA 1
ATOM 694 C C . ASP A 1 86 ? 8.449 -2.393 13.227 1.00 90.75 86 ASP A C 1
ATOM 696 O O . ASP A 1 86 ? 7.730 -2.773 14.146 1.00 90.75 86 ASP A O 1
ATOM 700 N N . LEU A 1 87 ? 7.955 -2.111 12.016 1.00 90.31 87 LEU A N 1
ATOM 701 C CA . LEU A 1 87 ? 6.521 -2.147 11.717 1.00 90.31 87 LEU A CA 1
ATOM 702 C C . LEU A 1 87 ? 5.915 -3.538 11.947 1.00 90.31 87 LEU A C 1
ATOM 704 O O . LEU A 1 87 ? 4.856 -3.658 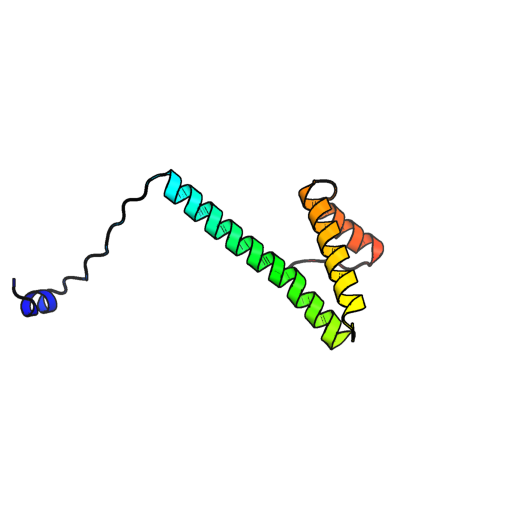12.563 1.00 90.31 87 LEU A O 1
ATOM 708 N N . ILE A 1 88 ? 6.572 -4.598 11.467 1.00 90.75 88 ILE A N 1
ATOM 709 C CA . ILE A 1 88 ? 6.090 -5.976 11.641 1.00 90.75 88 ILE A CA 1
ATOM 710 C C . ILE A 1 88 ? 6.096 -6.362 13.122 1.00 90.75 88 ILE A C 1
ATOM 712 O O . ILE A 1 88 ? 5.136 -6.975 13.598 1.00 90.75 88 ILE A O 1
ATOM 716 N N . GLN A 1 89 ? 7.153 -5.994 13.846 1.00 93.19 89 GLN A N 1
ATOM 717 C CA . GLN A 1 89 ? 7.283 -6.289 15.265 1.00 93.19 89 GLN A CA 1
ATOM 718 C C . GLN A 1 89 ? 6.212 -5.559 16.082 1.00 93.19 89 GLN A C 1
ATOM 720 O O . GLN A 1 89 ? 5.523 -6.203 16.868 1.00 93.19 89 GLN A O 1
ATOM 725 N N . THR A 1 90 ? 5.996 -4.261 15.844 1.00 93.00 90 THR A N 1
ATOM 726 C CA . THR A 1 90 ? 4.950 -3.481 16.523 1.00 93.00 90 THR A CA 1
ATOM 727 C C . THR A 1 90 ? 3.561 -4.056 16.256 1.00 93.00 90 THR A C 1
ATOM 729 O O . THR A 1 90 ? 2.791 -4.253 17.192 1.00 93.00 90 THR A O 1
ATOM 732 N N . ILE A 1 91 ? 3.243 -4.417 15.006 1.00 93.25 91 ILE A N 1
ATOM 733 C CA . ILE A 1 91 ? 1.956 -5.055 14.683 1.00 93.25 91 ILE A CA 1
ATOM 734 C C . ILE A 1 91 ? 1.788 -6.357 15.471 1.00 93.25 91 ILE A C 1
ATOM 736 O O . ILE A 1 91 ? 0.710 -6.611 16.017 1.00 93.25 91 ILE A O 1
ATOM 740 N N . PHE A 1 92 ? 2.834 -7.180 15.550 1.00 93.44 92 PHE A N 1
ATOM 741 C CA . PHE A 1 92 ? 2.780 -8.434 16.291 1.00 93.44 92 PHE A CA 1
ATOM 742 C C . PHE A 1 92 ? 2.606 -8.210 17.798 1.00 93.44 92 PHE A C 1
ATOM 744 O O . PHE A 1 92 ? 1.770 -8.869 18.412 1.00 93.44 92 PHE A O 1
ATOM 751 N N . GLU A 1 93 ? 3.350 -7.277 18.386 1.00 94.69 93 GLU A N 1
ATOM 752 C CA . GLU A 1 93 ? 3.270 -6.959 19.813 1.00 94.69 93 GLU A CA 1
ATOM 753 C C . GLU A 1 93 ? 1.907 -6.379 20.208 1.00 94.69 93 GLU A C 1
ATOM 755 O O . GLU A 1 93 ? 1.361 -6.752 21.246 1.00 94.69 93 GLU A O 1
ATOM 760 N N . GLU A 1 94 ? 1.325 -5.514 19.374 1.00 94.94 94 GLU A N 1
ATOM 761 C CA . GLU A 1 94 ? 0.067 -4.828 19.687 1.00 94.94 94 GLU A CA 1
ATOM 762 C C . GLU A 1 94 ? -1.181 -5.647 19.344 1.00 94.94 94 GLU A C 1
ATOM 764 O O . GLU A 1 94 ? 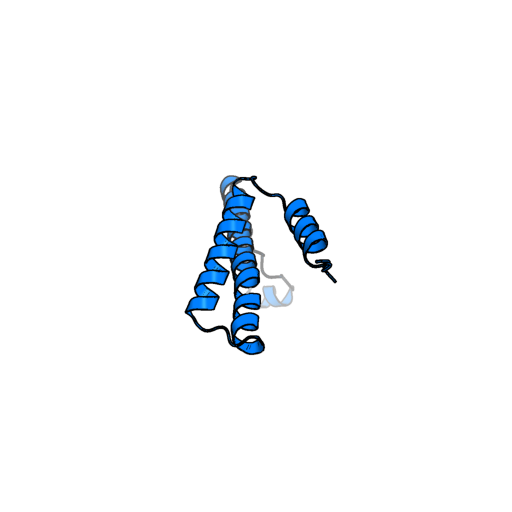-2.197 -5.556 20.036 1.00 94.94 94 GLU A O 1
ATOM 769 N N . THR A 1 95 ? -1.139 -6.444 18.274 1.00 93.44 95 THR A N 1
ATOM 770 C CA . THR A 1 95 ? -2.334 -7.137 17.754 1.00 93.44 95 THR A CA 1
ATOM 771 C C . THR A 1 95 ? -2.249 -8.659 17.837 1.00 93.44 95 THR A C 1
ATOM 773 O O . THR A 1 95 ? -3.259 -9.343 17.668 1.00 93.44 95 THR A O 1
ATOM 776 N N . GLY A 1 96 ? -1.054 -9.212 18.059 1.00 92.12 96 GLY A N 1
ATOM 777 C CA . GLY A 1 96 ? -0.784 -10.649 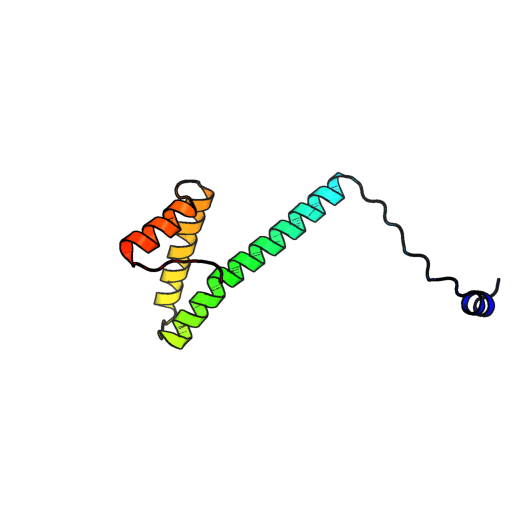17.977 1.00 92.12 96 GLY A CA 1
ATOM 778 C C . GLY A 1 96 ? -0.775 -11.211 16.550 1.00 92.12 96 GLY A C 1
ATOM 779 O O . GLY A 1 96 ? -0.559 -12.412 16.367 1.00 92.12 96 GLY A O 1
ATOM 780 N N . VAL A 1 97 ? -1.009 -10.385 15.524 1.00 90.81 97 VAL A N 1
ATOM 781 C CA . VAL A 1 97 ? -1.057 -10.815 14.121 1.00 90.81 97 VAL A CA 1
ATOM 782 C C . VAL A 1 97 ? 0.351 -10.862 13.534 1.00 90.81 97 VAL A C 1
ATOM 784 O O . VAL A 1 97 ? 1.110 -9.904 13.632 1.00 90.81 97 VAL A O 1
ATOM 787 N N . LYS A 1 98 ? 0.687 -11.971 12.866 1.00 87.38 98 LYS A N 1
ATOM 788 C CA . LYS A 1 98 ? 1.928 -12.104 12.093 1.00 87.38 98 LYS A CA 1
ATOM 789 C C . LYS A 1 98 ? 1.667 -11.872 10.614 1.00 87.38 98 LYS A C 1
ATOM 791 O O . LYS A 1 98 ? 0.848 -12.565 10.008 1.00 87.38 98 LYS A O 1
ATOM 796 N N . ILE A 1 99 ? 2.392 -10.921 10.037 1.00 80.75 99 ILE A N 1
ATOM 797 C CA . ILE A 1 99 ? 2.385 -10.672 8.598 1.00 80.75 99 ILE A CA 1
ATOM 798 C C . ILE A 1 99 ? 3.539 -11.464 7.987 1.00 80.75 99 ILE A C 1
ATOM 800 O O . ILE A 1 99 ? 4.686 -11.033 7.994 1.00 80.75 99 ILE A O 1
ATOM 804 N N . GLU A 1 100 ? 3.220 -12.645 7.467 1.00 79.38 100 GLU A N 1
ATOM 805 C CA . GLU A 1 100 ? 4.156 -13.501 6.742 1.00 79.38 100 GLU A CA 1
ATOM 806 C C . GLU A 1 100 ? 3.603 -13.760 5.339 1.00 79.38 100 GLU A C 1
ATOM 808 O O . GLU A 1 100 ? 2.400 -13.976 5.149 1.00 79.38 100 GLU A O 1
ATOM 813 N N . LYS A 1 101 ? 4.478 -13.729 4.331 1.00 60.66 101 LYS A N 1
ATOM 814 C CA . LYS A 1 101 ? 4.103 -14.115 2.970 1.00 60.66 101 LYS A CA 1
ATOM 815 C C . LYS A 1 101 ? 3.846 -15.626 2.960 1.00 60.66 101 LYS A C 1
ATOM 817 O O . LYS A 1 101 ? 4.774 -16.392 3.206 1.00 60.66 101 LYS A O 1
ATOM 822 N N . LYS A 1 102 ? 2.600 -16.031 2.704 1.00 46.72 102 LYS A N 1
ATOM 823 C CA . LYS A 1 102 ? 2.248 -17.433 2.435 1.00 46.72 102 LYS A CA 1
ATOM 824 C C . LYS A 1 102 ? 2.711 -17.873 1.051 1.00 46.72 102 LYS A C 1
ATOM 826 O O . LYS A 1 102 ? 2.710 -17.020 0.131 1.00 46.72 102 LYS A O 1
#

Secondary structure (DSSP, 8-state):
--HHHHHHTT-PPPPPPPP--HHHHHHHHHHHHHHHHHHHHHHHHHHHHHHHHHHH---HHHHHHHHHHHHHHHHHHHTTSS-HHHHHHHHHHHH-------